Protein AF-A0A7V9BEZ8-F1 (afdb_monomer)

Radius of gyration: 11.19 Å; Cα contacts (8 Å, |Δi|>4): 43; chains: 1; bounding box: 32×19×22 Å

Sequence (47 aa):
MRALAAGKHVLCEKPYSRHPAEVEDAFGAAAEAGLVLLEAFMYRHHS

Structure (mmCIF, N/CA/C/O backbone):
data_AF-A0A7V9BEZ8-F1
#
_entry.id   AF-A0A7V9BEZ8-F1
#
loop_
_atom_site.group_PDB
_atom_site.id
_atom_site.type_symbol
_atom_site.label_atom_id
_atom_site.label_alt_id
_atom_site.label_comp_id
_atom_site.label_asym_id
_atom_site.label_entity_id
_atom_site.label_seq_id
_atom_site.pdbx_PDB_ins_code
_atom_site.Cartn_x
_atom_site.Cartn_y
_atom_site.Cartn_z
_atom_site.occupancy
_atom_site.B_iso_or_equiv
_atom_site.auth_seq_id
_atom_site.auth_comp_id
_atom_site.auth_asym_id
_atom_site.auth_atom_id
_atom_site.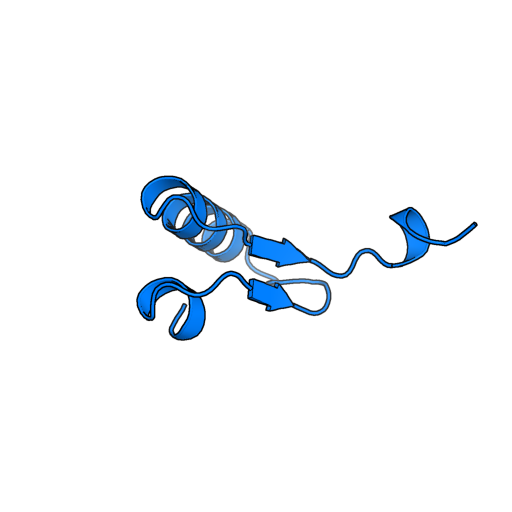pdbx_PDB_model_num
ATOM 1 N N . MET A 1 1 ? -6.497 -8.948 -0.451 1.00 74.00 1 MET A N 1
ATOM 2 C CA . MET A 1 1 ? -7.946 -8.710 -0.229 1.00 74.00 1 MET A CA 1
ATOM 3 C C . MET A 1 1 ? -8.446 -8.934 1.199 1.00 74.00 1 MET A C 1
ATOM 5 O O . MET A 1 1 ? -9.061 -8.019 1.718 1.00 74.00 1 MET A O 1
ATOM 9 N N . ARG A 1 2 ? -8.195 -10.067 1.885 1.00 89.00 2 ARG A N 1
ATOM 10 C CA . ARG A 1 2 ? -8.770 -10.305 3.239 1.00 89.00 2 ARG A CA 1
ATOM 11 C C . ARG A 1 2 ? -8.448 -9.218 4.279 1.00 89.00 2 ARG A C 1
ATOM 13 O O . ARG A 1 2 ? -9.306 -8.891 5.083 1.00 89.00 2 ARG A O 1
ATOM 20 N N . ALA A 1 3 ? -7.237 -8.659 4.258 1.00 92.94 3 ALA A N 1
ATOM 21 C CA . ALA A 1 3 ? -6.848 -7.590 5.180 1.00 92.94 3 ALA A CA 1
ATOM 22 C C . ALA A 1 3 ? -7.573 -6.259 4.893 1.00 92.94 3 ALA A C 1
ATOM 24 O O . ALA A 1 3 ? -8.102 -5.660 5.825 1.00 92.94 3 ALA A O 1
ATOM 25 N N . LEU A 1 4 ? -7.683 -5.859 3.618 1.00 94.50 4 LEU A N 1
ATOM 26 C CA . LEU A 1 4 ? -8.478 -4.692 3.203 1.00 94.50 4 LEU A CA 1
ATOM 27 C C . LEU A 1 4 ? -9.962 -4.877 3.550 1.00 94.50 4 LEU A C 1
ATOM 29 O O . LEU A 1 4 ? -10.559 -4.010 4.175 1.00 94.50 4 LEU A O 1
ATOM 33 N N . ALA A 1 5 ? -10.530 -6.048 3.246 1.00 92.62 5 ALA A N 1
ATOM 34 C CA . ALA A 1 5 ? -11.915 -6.387 3.587 1.00 92.62 5 ALA A CA 1
ATOM 35 C C . ALA A 1 5 ? -12.179 -6.394 5.106 1.00 92.62 5 ALA A C 1
ATOM 37 O O . ALA A 1 5 ? -13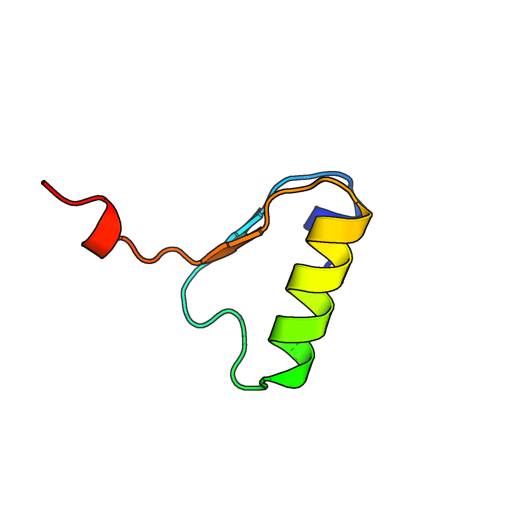.309 -6.205 5.540 1.00 92.62 5 ALA A O 1
ATOM 38 N N . ALA A 1 6 ? -11.139 -6.591 5.919 1.00 95.94 6 ALA A N 1
ATOM 39 C CA . ALA A 1 6 ? -11.205 -6.491 7.374 1.00 95.94 6 ALA A CA 1
ATOM 40 C C . ALA A 1 6 ? -11.008 -5.054 7.899 1.00 95.94 6 ALA A C 1
ATOM 42 O O . ALA A 1 6 ? -10.810 -4.876 9.101 1.00 95.94 6 ALA A O 1
ATOM 43 N N . GLY A 1 7 ? -11.008 -4.039 7.027 1.00 96.50 7 GLY A N 1
ATOM 44 C CA . GLY A 1 7 ? -10.861 -2.636 7.416 1.00 96.50 7 GLY A CA 1
ATOM 45 C C . GLY A 1 7 ? -9.428 -2.224 7.761 1.00 96.50 7 GLY A C 1
ATOM 46 O O . GLY A 1 7 ? -9.235 -1.248 8.480 1.00 96.50 7 GLY A O 1
ATOM 47 N N . LYS A 1 8 ? -8.411 -2.978 7.319 1.00 97.56 8 LYS A N 1
ATOM 48 C CA . LYS A 1 8 ? -7.006 -2.710 7.663 1.00 97.56 8 LYS A CA 1
ATOM 49 C C . LYS A 1 8 ? -6.252 -2.108 6.491 1.00 97.56 8 LYS A C 1
ATOM 51 O O . LYS A 1 8 ? -6.354 -2.600 5.370 1.00 97.56 8 LYS A O 1
ATOM 56 N N . HIS A 1 9 ? -5.417 -1.114 6.776 1.00 97.69 9 HIS A N 1
ATOM 57 C CA . HIS A 1 9 ? -4.368 -0.698 5.849 1.00 97.69 9 HIS A CA 1
ATOM 58 C C . HIS A 1 9 ? -3.382 -1.847 5.609 1.00 97.69 9 HIS A C 1
ATOM 60 O O . HIS A 1 9 ? -3.128 -2.659 6.505 1.00 97.69 9 HIS A O 1
ATOM 66 N N . VAL A 1 10 ? -2.833 -1.922 4.399 1.00 97.19 10 VAL A N 1
ATOM 67 C CA . VAL A 1 10 ? -1.965 -3.022 3.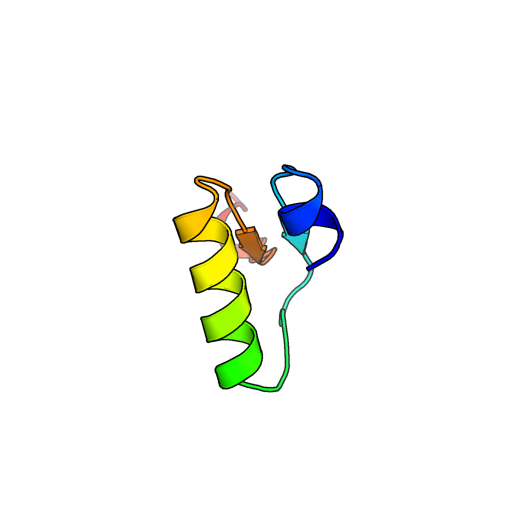971 1.00 97.19 10 VAL A CA 1
ATOM 68 C C . VAL A 1 10 ? -0.669 -2.477 3.389 1.00 97.19 10 VAL A C 1
ATOM 70 O O . VAL A 1 10 ? -0.681 -1.700 2.440 1.00 97.19 10 VAL A O 1
ATOM 73 N N . LEU A 1 11 ? 0.448 -2.956 3.929 1.00 96.44 11 LEU A N 1
ATOM 74 C CA . LEU A 1 11 ? 1.765 -2.893 3.305 1.00 96.44 11 LEU A CA 1
ATOM 75 C C . LEU A 1 11 ? 2.119 -4.300 2.815 1.00 96.44 11 LEU A C 1
ATOM 77 O O . LEU A 1 11 ? 1.948 -5.269 3.557 1.00 96.44 11 LEU A O 1
ATOM 81 N N . CYS A 1 12 ? 2.595 -4.420 1.582 1.00 95.06 12 CYS 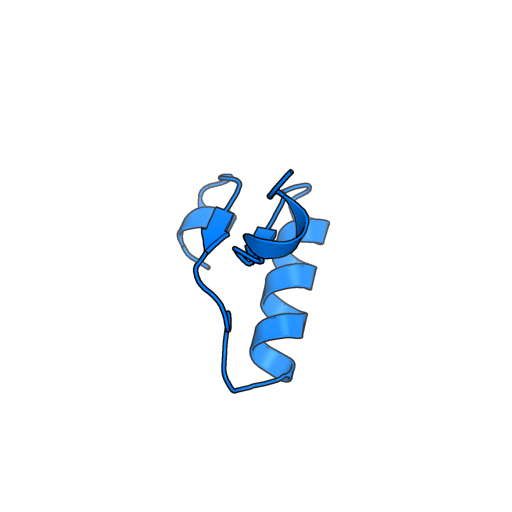A N 1
ATOM 82 C CA . CYS A 1 12 ? 2.949 -5.698 0.965 1.00 95.06 12 CYS A CA 1
ATOM 83 C C . CYS A 1 12 ? 4.303 -5.626 0.254 1.00 95.06 12 CYS A C 1
ATOM 85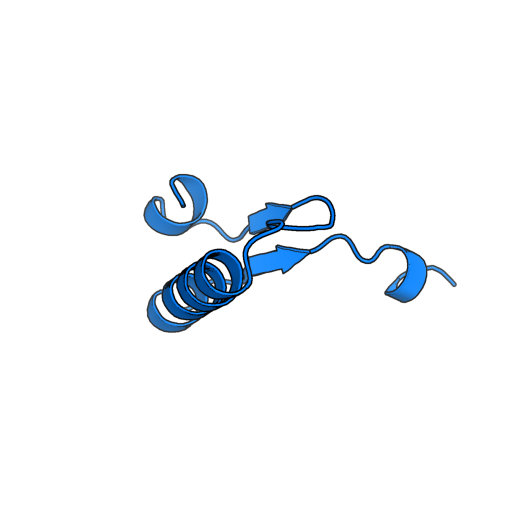 O O . CYS A 1 12 ? 4.757 -4.547 -0.121 1.00 95.06 12 CYS A O 1
ATOM 87 N N . GLU A 1 13 ? 4.944 -6.777 0.064 1.00 95.00 13 GLU A N 1
ATOM 88 C CA . GLU A 1 13 ? 6.157 -6.861 -0.749 1.00 95.00 13 GLU A CA 1
ATOM 89 C C . GLU A 1 13 ? 5.861 -6.637 -2.233 1.00 95.00 13 GLU A C 1
ATOM 91 O O . GLU A 1 13 ? 4.786 -6.981 -2.726 1.00 95.00 13 GLU A O 1
ATOM 96 N N . LYS A 1 14 ? 6.844 -6.083 -2.947 1.00 93.12 14 LYS A N 1
ATOM 97 C CA . LYS A 1 14 ? 6.759 -5.907 -4.401 1.00 93.12 14 LYS A CA 1
ATOM 98 C C . LYS A 1 14 ? 7.161 -7.197 -5.152 1.00 93.12 14 LYS A C 1
ATOM 100 O O . LYS A 1 14 ? 8.113 -7.864 -4.738 1.00 93.12 14 LYS A O 1
ATOM 105 N N . PRO A 1 15 ? 6.573 -7.490 -6.325 1.00 93.88 15 PRO A N 1
ATOM 106 C CA . PRO A 1 15 ? 5.381 -6.847 -6.871 1.00 93.88 15 PRO A CA 1
ATOM 107 C C . PRO A 1 15 ? 4.107 -7.374 -6.187 1.00 93.88 15 PRO A C 1
ATOM 109 O O . PRO A 1 15 ? 4.020 -8.566 -5.895 1.00 93.88 15 PRO A O 1
ATOM 112 N N . TYR A 1 16 ? 3.103 -6.511 -6.010 1.00 94.25 16 TYR A N 1
ATOM 113 C CA . TYR A 1 16 ? 1.793 -6.867 -5.451 1.00 94.25 16 TYR A CA 1
ATOM 114 C C . TYR A 1 16 ? 1.147 -8.043 -6.200 1.00 94.25 16 TYR A C 1
ATOM 116 O O . TYR A 1 16 ? 0.666 -8.996 -5.589 1.00 94.25 16 TYR A O 1
ATOM 124 N N . SER A 1 17 ? 1.161 -7.984 -7.533 1.00 95.38 17 SER A N 1
ATOM 125 C CA . SER A 1 17 ? 0.790 -9.084 -8.418 1.00 95.38 17 SER A CA 1
ATOM 126 C C . SER A 1 17 ? 1.555 -8.985 -9.740 1.00 95.38 17 SER A C 1
ATOM 128 O O . SER A 1 17 ? 2.064 -7.931 -10.120 1.00 95.38 17 SER A O 1
ATOM 130 N N . ARG A 1 18 ? 1.626 -10.107 -10.460 1.00 96.69 18 ARG A N 1
ATOM 131 C CA . ARG A 1 18 ? 2.118 -10.190 -11.844 1.00 96.69 18 ARG A CA 1
ATOM 132 C C . ARG A 1 18 ? 1.037 -9.878 -12.891 1.00 96.69 18 ARG A C 1
ATOM 134 O O . ARG A 1 18 ? 1.335 -9.908 -14.083 1.00 96.69 18 ARG A O 1
ATOM 141 N N . HIS A 1 19 ? -0.204 -9.644 -12.464 1.00 97.19 19 HIS A N 1
ATOM 142 C CA . HIS A 1 19 ? -1.353 -9.372 -13.323 1.00 97.19 19 HIS A CA 1
ATOM 143 C C . HIS A 1 19 ? -1.836 -7.929 -13.105 1.00 97.19 19 HIS A C 1
ATOM 145 O O . HIS A 1 19 ? -2.301 -7.624 -12.010 1.00 97.19 19 HIS A O 1
ATOM 151 N N . PRO A 1 20 ? -1.764 -7.044 -14.119 1.00 96.12 20 PRO A N 1
ATOM 152 C CA . PRO A 1 20 ? -2.140 -5.636 -13.962 1.00 96.12 20 PRO A CA 1
ATOM 153 C C . PRO A 1 20 ? -3.572 -5.424 -13.459 1.00 96.12 20 PRO A C 1
ATOM 155 O O . PRO A 1 20 ? -3.777 -4.635 -12.544 1.00 96.12 20 PRO A O 1
ATOM 158 N N . ALA A 1 21 ? -4.535 -6.197 -13.970 1.00 97.44 21 ALA A N 1
ATOM 159 C CA . ALA A 1 21 ? -5.932 -6.109 -13.542 1.00 97.44 21 ALA A CA 1
ATOM 160 C C . ALA A 1 21 ? -6.106 -6.375 -12.033 1.00 97.44 21 ALA A C 1
ATOM 162 O O . ALA A 1 21 ? -6.843 -5.669 -11.359 1.00 97.44 21 ALA A O 1
ATOM 163 N N . GLU A 1 22 ? -5.361 -7.332 -11.466 1.00 96.19 22 GLU A N 1
ATOM 164 C CA . GLU A 1 22 ? -5.430 -7.623 -10.026 1.00 96.19 22 GLU A CA 1
ATOM 165 C C . GLU A 1 22 ? -4.846 -6.493 -9.167 1.00 96.19 22 GLU A C 1
ATOM 167 O O . GLU A 1 22 ? -5.249 -6.313 -8.015 1.00 96.19 22 GLU A O 1
ATOM 172 N N . VAL A 1 23 ? -3.876 -5.746 -9.707 1.00 96.31 23 VAL A N 1
ATOM 173 C CA . VAL A 1 23 ? -3.328 -4.550 -9.058 1.00 96.31 23 VAL A CA 1
ATOM 174 C C . VAL A 1 23 ? -4.388 -3.450 -9.071 1.00 96.31 23 VAL A C 1
ATOM 176 O O . VAL A 1 23 ? -4.708 -2.904 -8.018 1.00 96.31 23 VAL A O 1
ATOM 179 N N . GLU A 1 24 ? -4.976 -3.167 -10.233 1.00 97.38 24 GLU A N 1
ATOM 180 C CA . GLU A 1 24 ? -6.027 -2.155 -10.391 1.00 97.38 24 GLU A CA 1
ATOM 181 C C . GLU A 1 24 ? -7.213 -2.417 -9.452 1.00 97.38 24 GLU A C 1
ATOM 183 O O . GLU A 1 24 ? -7.586 -1.532 -8.680 1.00 97.38 24 GLU A O 1
ATOM 188 N N . ASP A 1 25 ? -7.718 -3.653 -9.419 1.00 97.00 25 ASP A N 1
ATOM 189 C CA . ASP A 1 25 ? -8.826 -4.059 -8.548 1.00 97.00 25 ASP A CA 1
ATOM 190 C C . ASP A 1 25 ? -8.505 -3.854 -7.060 1.00 97.00 25 ASP A C 1
ATOM 192 O O . ASP A 1 25 ? -9.338 -3.396 -6.274 1.00 97.00 25 ASP A O 1
ATOM 196 N N . ALA A 1 26 ? -7.283 -4.187 -6.639 1.00 96.38 26 ALA A N 1
ATOM 197 C CA . ALA A 1 26 ? -6.888 -4.085 -5.241 1.00 96.38 26 ALA A CA 1
ATOM 198 C C . ALA A 1 26 ? -6.723 -2.638 -4.768 1.00 96.38 26 ALA A C 1
ATOM 200 O O . ALA A 1 26 ? -7.146 -2.301 -3.658 1.00 96.38 26 ALA A O 1
ATOM 201 N N . PHE A 1 27 ? -6.111 -1.790 -5.596 1.00 97.31 27 PHE A N 1
ATOM 202 C CA . PHE A 1 27 ? -5.971 -0.367 -5.296 1.00 97.31 27 PHE A CA 1
ATOM 203 C C . PHE A 1 27 ? -7.323 0.354 -5.372 1.00 97.31 27 PHE A C 1
ATOM 205 O O . PHE A 1 27 ? -7.589 1.207 -4.525 1.00 97.31 27 PHE A O 1
ATOM 212 N N . GLY A 1 28 ? -8.206 -0.041 -6.298 1.00 97.56 28 GLY A N 1
ATOM 213 C CA . GLY A 1 28 ? -9.595 0.421 -6.350 1.00 97.56 28 GLY A CA 1
ATOM 214 C C . GLY A 1 28 ? -10.359 0.089 -5.067 1.00 97.56 28 GLY A C 1
ATOM 215 O O . GLY A 1 28 ? -10.881 0.989 -4.412 1.00 97.56 28 GLY A O 1
ATOM 216 N N . ALA A 1 29 ? -10.323 -1.173 -4.630 1.00 96.31 29 ALA A N 1
ATOM 217 C CA . ALA A 1 29 ? -10.984 -1.600 -3.396 1.00 96.31 29 ALA A CA 1
ATOM 218 C C . ALA A 1 29 ? -10.439 -0.890 -2.142 1.00 96.31 29 ALA A C 1
ATOM 220 O O . ALA A 1 29 ? -11.191 -0.594 -1.213 1.00 96.31 29 ALA A O 1
ATOM 221 N N . ALA A 1 30 ? -9.133 -0.608 -2.095 1.00 98.00 30 ALA A N 1
ATOM 222 C CA . ALA A 1 30 ? -8.542 0.173 -1.012 1.00 98.00 30 ALA A CA 1
ATOM 223 C C . ALA A 1 30 ? -9.070 1.618 -1.010 1.00 98.00 30 ALA A C 1
ATOM 225 O O . ALA A 1 30 ? -9.475 2.113 0.043 1.00 98.00 30 ALA A O 1
ATOM 226 N N . ALA A 1 31 ? -9.129 2.263 -2.180 1.00 97.94 31 ALA A N 1
ATOM 227 C CA . ALA A 1 31 ? -9.639 3.623 -2.327 1.00 97.94 31 ALA A CA 1
ATOM 228 C C . ALA A 1 31 ? -11.122 3.737 -1.936 1.00 97.94 31 ALA A C 1
ATOM 230 O O . ALA A 1 31 ? -11.478 4.622 -1.160 1.00 97.94 31 ALA A O 1
ATOM 231 N N . GLU A 1 32 ? -11.968 2.816 -2.402 1.00 97.06 32 GLU A N 1
ATOM 232 C CA . GLU A 1 32 ? -13.394 2.762 -2.044 1.00 97.06 32 GLU A CA 1
ATOM 233 C C . GLU A 1 32 ? -13.610 2.585 -0.536 1.00 97.06 32 GLU A C 1
ATOM 235 O O . GLU A 1 32 ? -14.508 3.192 0.045 1.00 97.06 32 GLU A O 1
ATOM 240 N N . ALA A 1 33 ? -12.757 1.792 0.117 1.00 96.50 33 ALA A N 1
ATOM 241 C CA . ALA A 1 33 ? -12.805 1.573 1.559 1.00 96.50 33 ALA A CA 1
ATOM 242 C C . ALA A 1 33 ? -12.167 2.710 2.385 1.00 96.50 33 ALA A C 1
ATOM 244 O O . ALA A 1 33 ? -12.178 2.642 3.615 1.00 96.50 33 ALA A O 1
ATOM 245 N N . GLY A 1 34 ? -11.575 3.730 1.748 1.00 97.88 34 GLY A N 1
ATOM 246 C CA . GLY A 1 34 ? -10.810 4.775 2.440 1.00 97.88 34 GLY A CA 1
ATOM 247 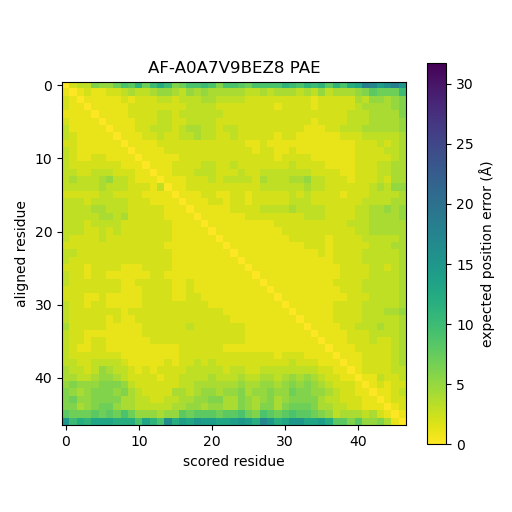C C . GLY A 1 34 ? -9.552 4.242 3.142 1.00 97.88 34 GLY A C 1
ATOM 248 O O . GLY A 1 34 ? -9.103 4.802 4.142 1.00 97.88 34 GLY A O 1
ATOM 249 N N . LEU A 1 35 ? -8.995 3.132 2.652 1.00 98.25 35 LEU A N 1
ATOM 250 C CA . LEU A 1 35 ? -7.821 2.466 3.206 1.00 98.25 35 LEU A CA 1
ATOM 251 C C . LEU A 1 35 ? -6.584 2.700 2.335 1.00 98.25 35 LEU A C 1
ATOM 253 O O . LEU A 1 35 ? -6.658 2.826 1.118 1.00 98.25 35 LEU A O 1
ATOM 257 N N . VAL A 1 36 ? -5.412 2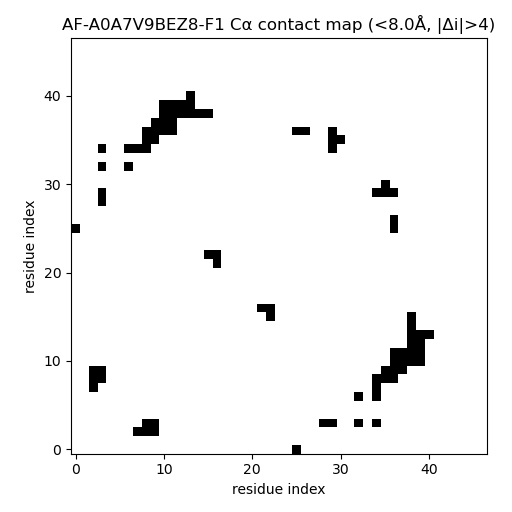.670 2.966 1.00 97.75 36 VAL A N 1
ATOM 258 C CA . VAL A 1 36 ? -4.125 2.646 2.269 1.00 97.75 36 VAL A CA 1
ATOM 259 C C . VAL A 1 36 ? -3.727 1.208 1.932 1.00 97.75 36 VAL A C 1
ATOM 261 O O . VAL A 1 36 ? -3.651 0.350 2.816 1.00 97.75 36 VAL A O 1
ATOM 264 N N . LEU A 1 37 ? -3.413 0.977 0.658 1.00 97.56 37 LEU A N 1
ATOM 265 C CA . LEU A 1 37 ? -2.630 -0.155 0.167 1.00 97.56 37 LEU A CA 1
ATOM 266 C C . LEU A 1 37 ? -1.306 0.390 -0.383 1.00 97.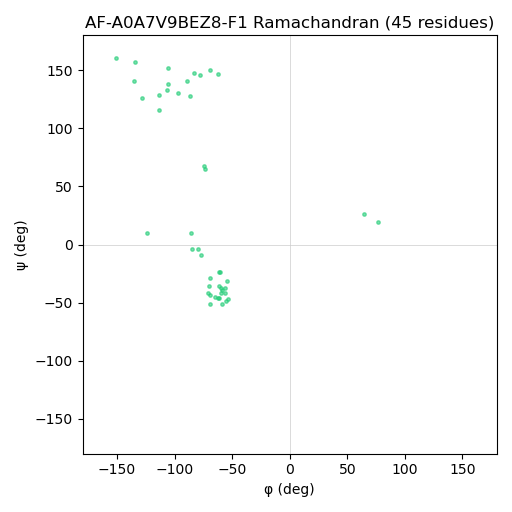56 37 LEU A C 1
ATOM 268 O O . LEU A 1 37 ? -1.312 1.321 -1.186 1.00 97.56 37 LEU A O 1
ATOM 272 N N . LEU A 1 38 ? -0.178 -0.172 0.051 1.00 96.56 38 LEU A N 1
ATOM 273 C CA . LEU A 1 38 ? 1.157 0.241 -0.377 1.00 96.56 38 LEU A CA 1
ATOM 274 C C . LEU A 1 38 ? 2.033 -0.974 -0.700 1.00 96.56 38 LEU A C 1
ATOM 276 O O . LEU A 1 38 ? 2.033 -1.971 0.026 1.00 96.56 38 LEU A O 1
ATOM 280 N N . GLU A 1 39 ? 2.827 -0.858 -1.760 1.00 96.06 39 GLU A N 1
ATOM 281 C CA . GLU A 1 39 ? 3.943 -1.761 -2.043 1.00 96.06 39 GLU A CA 1
ATOM 282 C C . GLU A 1 39 ? 5.231 -1.260 -1.384 1.00 96.06 39 GLU A C 1
ATOM 284 O O . GLU A 1 39 ? 5.537 -0.064 -1.408 1.00 96.06 39 GLU A O 1
ATOM 289 N N . ALA A 1 40 ? 6.024 -2.182 -0.841 1.00 93.94 40 ALA A N 1
ATOM 290 C CA . ALA A 1 40 ? 7.276 -1.920 -0.141 1.00 93.94 40 ALA A CA 1
ATOM 291 C C . ALA A 1 40 ? 8.416 -1.519 -1.101 1.00 93.94 40 ALA A C 1
ATOM 293 O O . ALA A 1 40 ? 9.439 -2.194 -1.239 1.00 93.94 40 ALA A O 1
ATOM 294 N N . PHE A 1 41 ? 8.279 -0.372 -1.768 1.00 92.88 41 PHE A N 1
ATOM 295 C CA . PHE A 1 41 ? 9.357 0.272 -2.520 1.00 92.88 41 PHE A CA 1
ATOM 296 C C . PHE A 1 41 ? 10.365 0.935 -1.570 1.00 92.88 41 PHE A C 1
ATOM 298 O O . PHE A 1 41 ? 10.508 2.155 -1.541 1.00 92.88 41 PHE A O 1
ATOM 305 N N . MET A 1 42 ? 11.091 0.116 -0.805 1.00 89.19 42 MET A N 1
ATOM 306 C CA . MET A 1 42 ? 11.985 0.560 0.276 1.00 89.19 42 MET A CA 1
ATOM 307 C C . MET A 1 42 ? 13.028 1.593 -0.169 1.00 89.19 42 MET A C 1
ATOM 309 O O . MET A 1 42 ? 13.372 2.481 0.604 1.00 89.19 42 MET A O 1
ATOM 313 N N . TYR A 1 43 ? 13.481 1.540 -1.427 1.00 90.81 43 TYR A N 1
ATOM 314 C CA . TYR A 1 43 ? 14.434 2.514 -1.973 1.00 90.81 43 TYR A CA 1
ATOM 315 C C . TYR A 1 43 ? 13.910 3.961 -1.956 1.00 90.81 43 TYR A C 1
ATOM 317 O O . TYR A 1 43 ? 14.707 4.889 -1.945 1.00 90.81 43 TYR A O 1
ATOM 325 N N . ARG A 1 44 ? 12.585 4.178 -1.941 1.00 90.56 44 ARG A N 1
ATOM 326 C CA . ARG A 1 44 ? 11.977 5.519 -1.837 1.00 90.56 44 ARG A CA 1
ATOM 327 C C . ARG A 1 44 ? 12.022 6.091 -0.419 1.00 90.56 44 ARG A C 1
ATOM 329 O O . ARG A 1 44 ? 11.681 7.252 -0.224 1.00 90.56 44 ARG A O 1
ATOM 336 N N . HIS A 1 45 ? 12.408 5.271 0.555 1.00 89.94 45 HIS A N 1
ATOM 337 C CA . HIS A 1 45 ? 12.411 5.591 1.981 1.00 89.94 45 HIS A CA 1
ATOM 338 C C . HIS A 1 45 ? 13.794 5.398 2.624 1.00 89.94 45 HIS A C 1
ATOM 340 O O . HIS A 1 45 ? 13.909 5.436 3.846 1.00 89.94 45 HIS A O 1
ATOM 346 N N . HIS A 1 46 ? 14.834 5.177 1.816 1.00 85.81 46 HIS A N 1
ATOM 347 C CA . HIS A 1 46 ? 16.218 5.104 2.272 1.00 85.81 46 HIS A CA 1
ATOM 348 C C . HIS A 1 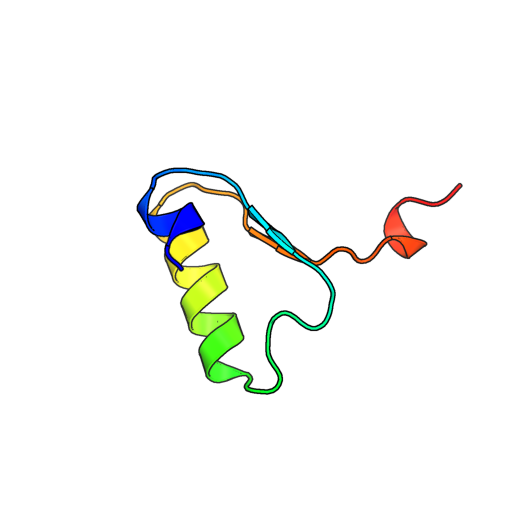46 ? 16.899 6.465 2.069 1.00 85.81 46 HIS A C 1
ATOM 350 O O . HIS A 1 46 ? 16.775 7.047 0.991 1.00 85.81 46 HIS A O 1
ATOM 356 N N . SER A 1 47 ? 17.567 6.967 3.111 1.00 79.38 47 SER A N 1
ATOM 357 C CA . SER A 1 47 ? 18.283 8.253 3.149 1.00 79.38 47 SER A CA 1
ATOM 358 C C . SER A 1 47 ? 19.764 8.104 2.844 1.00 79.38 47 SER A C 1
ATOM 360 O O . SER A 1 47 ? 20.360 7.195 3.467 1.00 79.38 47 SER A O 1
#

Solvent-accessible surface area (backbone atoms only — not comparable to full-atom values): 2997 Å² total; per-residue (Å²): 107,74,55,53,78,68,77,37,67,43,79,41,64,70,72,86,55,98,43,70,67,64,44,53,54,51,54,49,54,20,56,76,69,77,37,56,69,45,63,59,61,57,78,82,74,63,130

Mean predicted aligned error: 2.61 Å

pLDDT: mean 94.45, std 4.7, range [74.0, 98.25]

Secondary structure (DSSP, 8-state):
-HHHHTT--EEEPSPS-SSHHHHHHHHHHHHHTT--EEE--GGGG--

Nearest PDB structures (foldseek):
  1gcu-assembly1_A  TM=9.725E-01  e=2.759E-02  Rattus norvegicus
  1lc0-assembly1_A  TM=9.691E-01  e=2.759E-02  Rattus norvegicus
  3e82-assembly1_A  TM=9.675E-01  e=3.408E-02  Klebsiella pneumoniae subsp. pneumoniae MGH 78578
  8a98-assembly1_d  TM=6.644E-01  e=7.584E-01  Leishmania major strain Friedlin
  7ucj-assembly1_c  TM=6.160E-01  e=8.139E-01  Oryctolagus cuniculus

Foldseek 3Di:
DVQLVVLHADEDEPPPDPDVVVVVVVVVSCVVSVHHYYYPPVVVVDD